Protein AF-A0A970MFK4-F1 (afdb_monomer_lite)

Radius of gyration: 16.09 Å; chains: 1; bounding box: 38×25×35 Å

Secondary structure (DSSP, 8-state):
-HHHHHHHHHHHHHHHHHHTT-HHHHHHGGG-S-HHHHHHHHHHHH--HHHHHHHHHHHT-

Foldseek 3Di:
DVVVVVVVVVVCVVCVVVLPPDVCCVPCVVVPQDPVNVVVVVVVVVDDVCCVPVVVVVVVD

Sequence (61 aa):
MSAYMVLVILIGLYYAKRANESSSNFFLGGRTIGPWFTALSAEASDMSGWLLMGLPGVAYW

pLDDT: mean 71.97, std 10.67, range [54.78, 92.88]

Structure (mmCIF, N/CA/C/O backbone):
data_AF-A0A970MFK4-F1
#
_entry.id   AF-A0A970MFK4-F1
#
loop_
_atom_site.group_PDB
_atom_site.id
_atom_site.type_symbol
_atom_site.label_atom_id
_atom_site.label_alt_id
_atom_site.label_comp_id
_atom_site.label_asym_id
_atom_site.label_entity_id
_atom_site.label_seq_id
_atom_site.pdbx_PDB_ins_code
_atom_site.Cartn_x
_atom_site.Cartn_y
_atom_site.Cartn_z
_atom_site.occupancy
_atom_site.B_iso_or_equiv
_atom_site.auth_seq_id
_atom_site.auth_comp_id
_atom_site.auth_asym_id
_atom_site.auth_atom_id
_atom_site.pdbx_PDB_model_num
ATOM 1 N N . MET A 1 1 ? -2.077 7.368 -14.211 1.00 75.38 1 MET A N 1
ATOM 2 C CA . MET A 1 1 ? -1.473 7.794 -12.928 1.00 75.38 1 MET A CA 1
ATOM 3 C C . MET A 1 1 ? -2.454 8.579 -12.061 1.00 75.38 1 MET A C 1
ATOM 5 O O . MET A 1 1 ? -2.733 8.148 -10.953 1.00 75.38 1 MET A O 1
ATOM 9 N N . SER A 1 2 ? -3.053 9.662 -12.566 1.00 85.19 2 SER A N 1
ATOM 10 C CA . SER A 1 2 ? -3.974 10.505 -11.781 1.00 85.19 2 SER A CA 1
ATOM 11 C C . SER A 1 2 ? -5.221 9.758 -11.291 1.00 85.19 2 SER A C 1
ATOM 13 O O . SER A 1 2 ? -5.559 9.847 -10.120 1.00 85.19 2 SER A O 1
ATOM 15 N N . ALA A 1 3 ? -5.848 8.936 -12.141 1.00 90.12 3 ALA A N 1
ATOM 16 C CA . ALA A 1 3 ? -6.990 8.105 -11.737 1.00 90.12 3 ALA A CA 1
ATOM 17 C C . ALA A 1 3 ? -6.631 7.085 -10.638 1.00 90.12 3 ALA A C 1
ATOM 19 O O . ALA A 1 3 ? -7.401 6.878 -9.708 1.00 90.12 3 ALA A O 1
ATOM 20 N N . TYR A 1 4 ? -5.434 6.495 -10.717 1.00 88.12 4 TYR A N 1
ATOM 21 C CA . TYR A 1 4 ? -4.929 5.557 -9.715 1.00 88.12 4 TYR A CA 1
ATOM 22 C C . TYR A 1 4 ? -4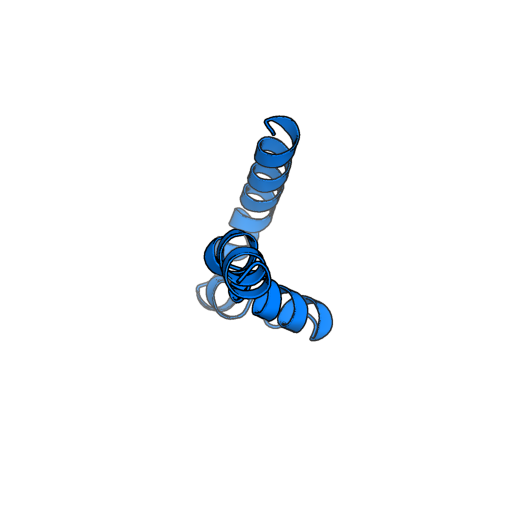.721 6.244 -8.361 1.00 88.12 4 TYR A C 1
ATOM 24 O O . TYR A 1 4 ? -5.223 5.768 -7.348 1.00 88.12 4 TYR A O 1
ATOM 32 N N . MET A 1 5 ? -4.056 7.404 -8.345 1.00 88.69 5 MET A N 1
ATOM 33 C CA . MET A 1 5 ? -3.849 8.169 -7.111 1.00 88.69 5 MET A CA 1
ATOM 34 C C . MET A 1 5 ? -5.172 8.602 -6.480 1.00 88.69 5 MET A C 1
ATOM 36 O O . MET A 1 5 ? -5.348 8.457 -5.275 1.00 88.69 5 MET A O 1
ATOM 40 N N . VAL A 1 6 ? -6.124 9.073 -7.291 1.00 92.88 6 VAL A N 1
ATOM 41 C CA . VAL A 1 6 ? -7.455 9.460 -6.806 1.00 92.88 6 VAL A CA 1
ATOM 42 C C . VAL A 1 6 ? -8.173 8.269 -6.169 1.00 92.88 6 VAL A C 1
ATOM 44 O O . VAL A 1 6 ? -8.698 8.406 -5.068 1.00 92.88 6 VAL A O 1
ATOM 47 N N . LEU A 1 7 ? -8.148 7.091 -6.798 1.00 91.25 7 LEU A N 1
ATOM 48 C CA . LEU A 1 7 ? -8.751 5.879 -6.234 1.00 91.25 7 LEU A CA 1
ATOM 49 C C . LEU A 1 7 ? -8.119 5.482 -4.894 1.00 91.25 7 LEU A C 1
ATOM 51 O O . LEU A 1 7 ? -8.843 5.252 -3.927 1.00 91.25 7 LEU A O 1
ATOM 55 N N . VAL A 1 8 ? -6.786 5.450 -4.810 1.00 88.31 8 VAL A N 1
ATOM 56 C CA . VAL A 1 8 ? -6.072 5.083 -3.574 1.00 88.31 8 VAL A CA 1
ATOM 57 C C . VAL A 1 8 ? -6.371 6.074 -2.444 1.00 88.31 8 VAL A C 1
ATOM 59 O O . VAL A 1 8 ? -6.625 5.660 -1.312 1.00 88.31 8 VAL A O 1
ATOM 62 N N . ILE A 1 9 ? -6.421 7.374 -2.746 1.00 88.12 9 ILE A N 1
ATOM 63 C CA . ILE A 1 9 ? -6.762 8.415 -1.766 1.00 88.12 9 ILE A CA 1
ATOM 64 C C . ILE A 1 9 ? -8.210 8.265 -1.283 1.00 88.12 9 ILE A C 1
ATOM 66 O O . ILE A 1 9 ? -8.459 8.344 -0.081 1.00 88.12 9 ILE A O 1
ATOM 70 N N . LEU A 1 10 ? -9.166 8.016 -2.183 1.00 88.56 10 LEU A N 1
ATOM 71 C CA . LEU A 1 10 ? -10.575 7.825 -1.817 1.00 88.56 10 LEU A CA 1
ATOM 72 C C . LEU A 1 10 ? -10.775 6.603 -0.913 1.00 88.56 10 LEU A C 1
ATOM 74 O O . LEU A 1 10 ? -11.516 6.685 0.067 1.00 88.56 10 LEU A O 1
ATOM 78 N N . ILE A 1 11 ? -10.080 5.499 -1.201 1.00 85.94 11 ILE A N 1
ATOM 79 C CA . ILE A 1 11 ? -10.079 4.302 -0.349 1.00 85.94 11 ILE A CA 1
ATOM 80 C C . ILE A 1 11 ? -9.512 4.651 1.035 1.00 85.94 11 ILE A C 1
ATOM 82 O O . ILE A 1 11 ? -10.135 4.337 2.050 1.00 85.94 11 ILE A O 1
ATOM 86 N N . GLY A 1 12 ? -8.385 5.368 1.085 1.00 82.19 12 GLY A N 1
ATOM 87 C CA . GLY A 1 12 ? -7.780 5.830 2.335 1.00 82.19 12 GLY A CA 1
ATOM 88 C C . GLY A 1 12 ? -8.727 6.695 3.169 1.00 82.19 12 GLY 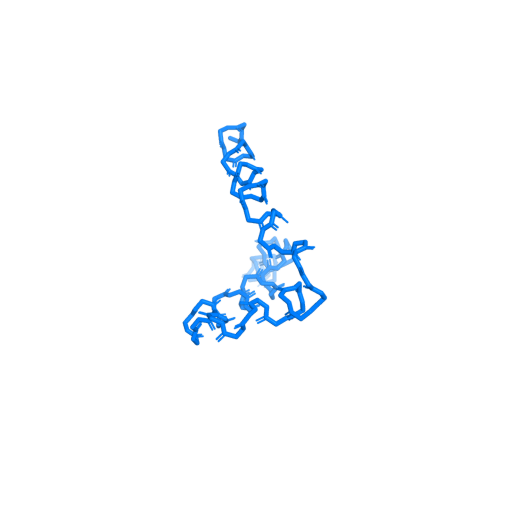A C 1
ATOM 89 O O . GL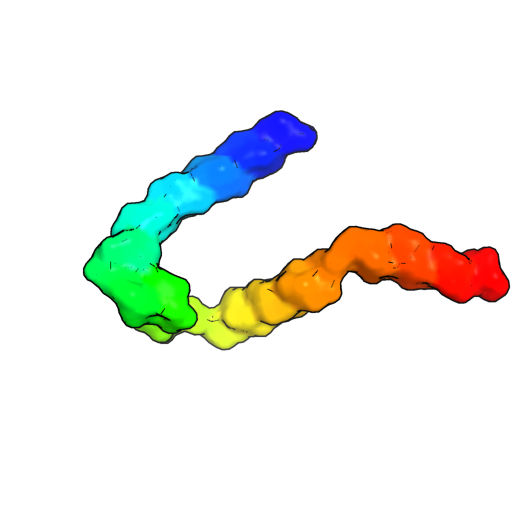Y A 1 12 ? -8.912 6.429 4.352 1.00 82.19 12 GLY A O 1
ATOM 90 N N . LEU A 1 13 ? -9.393 7.678 2.558 1.00 83.12 13 LEU A N 1
ATOM 91 C CA . LEU A 1 13 ? -10.344 8.563 3.245 1.00 83.12 13 LEU A CA 1
ATOM 92 C C . LEU A 1 13 ? -11.589 7.824 3.752 1.00 83.12 13 LEU A C 1
ATOM 94 O O . LEU A 1 13 ? -12.087 8.129 4.837 1.00 83.12 13 LEU A O 1
ATOM 98 N N . TYR A 1 14 ? -12.079 6.842 2.996 1.00 79.62 14 TYR A N 1
ATOM 99 C CA . TYR A 1 14 ? -13.225 6.026 3.395 1.00 79.62 14 TYR A CA 1
ATOM 100 C C . TYR A 1 14 ? -12.912 5.170 4.632 1.00 79.62 14 TYR A C 1
ATOM 102 O O . TYR A 1 14 ? -13.701 5.126 5.579 1.00 79.62 14 TYR A O 1
ATOM 110 N N . TYR A 1 15 ? -11.734 4.540 4.666 1.00 73.50 15 TYR A N 1
ATOM 111 C CA . TYR A 1 15 ? -11.300 3.716 5.799 1.00 73.50 15 TYR A CA 1
ATOM 112 C C . TYR A 1 15 ? -10.669 4.520 6.946 1.00 73.50 15 TYR A C 1
ATOM 114 O O . TYR A 1 15 ? -10.637 4.029 8.076 1.00 73.50 15 TYR A O 1
ATOM 122 N N . ALA A 1 16 ? -10.256 5.771 6.714 1.00 69.12 16 ALA A N 1
ATOM 123 C CA . ALA A 1 16 ? -9.679 6.646 7.737 1.00 69.12 16 ALA A CA 1
ATOM 124 C C . ALA A 1 16 ? -10.636 6.879 8.912 1.00 69.12 16 ALA A C 1
ATOM 126 O O . ALA A 1 16 ? -10.198 6.879 10.059 1.00 69.12 16 ALA A O 1
ATOM 127 N N . LYS A 1 17 ? -11.946 7.017 8.656 1.00 64.44 17 LYS A N 1
ATOM 128 C CA . LYS A 1 17 ? -12.943 7.153 9.734 1.00 64.44 17 LYS A CA 1
ATOM 129 C C . LYS A 1 17 ? -13.010 5.914 10.629 1.00 64.44 17 LYS A C 1
ATOM 131 O O . LYS A 1 17 ? -13.065 6.068 11.840 1.00 64.44 17 LYS A O 1
ATOM 136 N N . ARG A 1 18 ? -12.939 4.711 10.048 1.00 62.69 18 ARG A N 1
ATOM 137 C CA . ARG A 1 18 ? -12.944 3.430 10.782 1.00 62.69 18 ARG A CA 1
ATOM 138 C C . ARG A 1 18 ? -11.649 3.221 11.578 1.00 62.69 18 ARG A C 1
ATOM 140 O O . ARG A 1 18 ? -11.666 2.687 12.683 1.00 62.69 18 ARG A O 1
ATOM 147 N N . ALA A 1 19 ? -10.520 3.657 11.022 1.00 60.06 19 ALA A N 1
ATOM 148 C CA . ALA A 1 19 ? -9.215 3.558 11.671 1.00 60.06 19 ALA A CA 1
ATOM 149 C C . ALA A 1 19 ? -9.077 4.505 12.881 1.00 60.06 19 ALA A C 1
ATOM 151 O O . ALA A 1 19 ? -8.355 4.189 13.821 1.00 60.06 19 ALA A O 1
ATOM 152 N N . ASN A 1 20 ? -9.791 5.638 12.880 1.00 58.31 20 ASN A N 1
ATOM 153 C CA . ASN A 1 20 ? -9.722 6.661 13.931 1.00 58.31 20 ASN A CA 1
ATOM 154 C C . ASN A 1 20 ? -10.625 6.377 15.152 1.00 58.31 20 ASN A C 1
ATOM 156 O O . ASN A 1 20 ? -10.554 7.094 16.144 1.00 58.31 20 ASN A O 1
ATOM 160 N N . GLU A 1 21 ? -11.482 5.347 15.111 1.00 60.25 21 GLU A N 1
ATOM 161 C CA . GLU A 1 21 ? -12.411 5.033 16.214 1.00 60.25 21 GLU A CA 1
ATOM 162 C C . GLU A 1 21 ? -11.714 4.442 17.454 1.00 60.25 21 GLU A C 1
ATOM 164 O O . GLU A 1 21 ? -12.248 4.521 18.557 1.00 60.25 21 GLU A O 1
ATOM 169 N N . SER A 1 22 ? -10.529 3.837 17.310 1.00 57.56 22 SER A N 1
ATOM 170 C CA . SER A 1 22 ? -9.755 3.307 18.441 1.00 57.56 22 SER A CA 1
ATOM 171 C C . SER A 1 22 ? -8.329 2.950 18.022 1.00 57.56 22 SER A C 1
ATOM 173 O O . SER A 1 22 ? -8.130 2.385 16.947 1.00 57.56 22 SER A O 1
ATOM 175 N N . SER A 1 23 ? -7.341 3.148 18.903 1.00 56.25 23 SER A N 1
ATOM 176 C CA . SER A 1 23 ? -5.956 2.689 18.694 1.00 56.25 23 SER A CA 1
ATOM 177 C C . SER A 1 23 ? -5.875 1.187 18.384 1.00 56.25 23 SER A C 1
ATOM 179 O O . SER A 1 23 ? -5.020 0.757 17.618 1.00 56.25 23 SER A O 1
ATOM 181 N N . SER A 1 24 ? -6.802 0.379 18.911 1.00 56.66 24 SER A N 1
ATOM 182 C CA . SER A 1 24 ? -6.902 -1.052 18.583 1.00 56.66 24 SER A CA 1
ATOM 183 C C . SER A 1 24 ? -7.328 -1.294 17.126 1.00 56.66 24 SER A C 1
ATOM 185 O O . SER A 1 24 ? -6.823 -2.201 16.468 1.00 56.66 24 SER A O 1
ATOM 187 N N . ASN A 1 25 ? -8.202 -0.448 16.573 1.00 59.97 25 ASN A N 1
ATOM 188 C CA . ASN A 1 25 ? -8.600 -0.515 15.164 1.00 59.97 25 ASN A CA 1
ATOM 189 C C . ASN A 1 25 ? -7.500 0.001 14.233 1.00 59.97 25 ASN A C 1
ATOM 191 O O . ASN A 1 25 ? -7.356 -0.527 13.135 1.00 59.97 25 ASN A O 1
ATOM 195 N N . PHE A 1 26 ? -6.696 0.965 14.686 1.00 62.22 26 PHE A N 1
ATOM 196 C CA . PHE A 1 26 ? -5.541 1.452 13.937 1.00 62.22 26 PHE A CA 1
ATOM 197 C C . PHE A 1 26 ? -4.412 0.411 13.860 1.00 62.22 26 PHE A C 1
ATOM 199 O O . PHE A 1 26 ? -3.870 0.180 12.784 1.00 62.22 26 PHE A O 1
ATOM 206 N N . PHE A 1 27 ? -4.087 -0.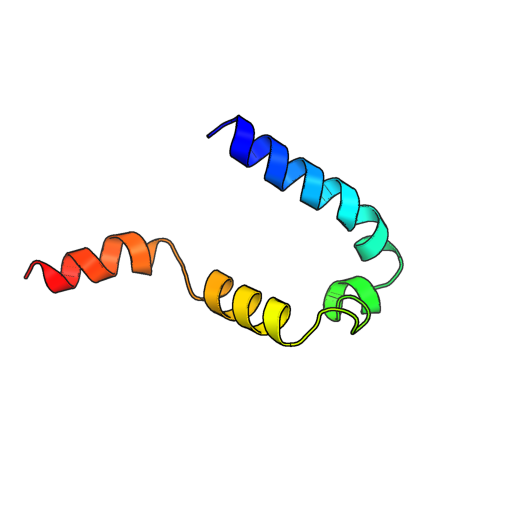258 14.975 1.00 60.78 27 PHE A N 1
ATOM 207 C CA . PHE A 1 27 ? -2.982 -1.226 15.026 1.00 60.78 27 PHE A CA 1
ATOM 208 C C . PHE A 1 27 ? -3.367 -2.657 14.622 1.00 60.78 27 PHE A C 1
ATOM 210 O O . PHE A 1 27 ? -2.545 -3.353 14.034 1.00 60.78 27 PHE A O 1
ATOM 217 N N . LEU A 1 28 ? -4.584 -3.126 14.929 1.00 62.09 28 LEU A N 1
ATOM 218 C CA . LEU A 1 28 ? -5.025 -4.498 14.619 1.00 62.09 28 LEU A CA 1
ATOM 219 C C . LEU A 1 28 ? -6.092 -4.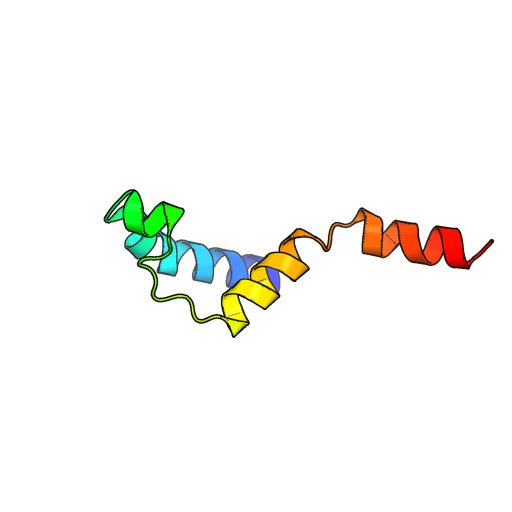577 13.515 1.00 62.09 28 LEU A C 1
ATOM 221 O O . LEU A 1 28 ? -6.568 -5.676 13.221 1.00 62.09 28 LEU A O 1
ATOM 225 N N . GLY A 1 29 ? -6.538 -3.455 12.933 1.00 64.38 29 GLY A N 1
ATOM 226 C CA . GLY A 1 29 ? -7.623 -3.469 11.938 1.00 64.38 29 GLY A CA 1
ATOM 227 C C . GLY A 1 29 ? -8.928 -4.072 12.477 1.00 64.38 29 GLY A C 1
ATOM 228 O O . GLY A 1 29 ? -9.702 -4.690 11.742 1.00 64.38 29 GLY A O 1
ATOM 229 N N . GLY A 1 30 ? -9.119 -4.014 13.799 1.00 62.25 30 GLY A N 1
ATOM 230 C CA . GLY A 1 30 ? -10.229 -4.661 14.496 1.00 62.25 30 GLY A CA 1
ATOM 231 C C . GLY A 1 30 ? -10.192 -6.194 14.474 1.00 62.25 30 GLY A C 1
ATOM 232 O O . GLY A 1 30 ? -11.219 -6.810 14.738 1.00 62.25 30 GLY A O 1
ATOM 233 N N . ARG A 1 31 ? -9.054 -6.831 14.138 1.00 62.88 31 ARG A N 1
ATOM 234 C CA . ARG A 1 31 ? -8.917 -8.297 13.948 1.00 62.88 31 ARG A CA 1
ATOM 235 C C . ARG A 1 31 ? -9.850 -8.885 12.880 1.00 62.88 31 ARG A C 1
ATOM 237 O O . ARG A 1 31 ? -10.041 -10.094 12.818 1.00 62.88 31 ARG A O 1
ATOM 244 N N . THR A 1 32 ? -10.421 -8.030 12.038 1.00 62.81 32 THR A N 1
ATOM 245 C CA . THR A 1 32 ? -11.343 -8.430 10.964 1.00 62.81 32 THR A CA 1
ATOM 246 C C . THR A 1 32 ? -10.633 -8.659 9.631 1.00 62.81 32 THR A C 1
ATOM 248 O O . THR A 1 32 ? -11.237 -9.170 8.690 1.00 62.81 32 THR A O 1
ATOM 251 N N . ILE A 1 33 ? -9.345 -8.309 9.546 1.00 68.94 33 ILE A N 1
ATOM 252 C CA . ILE A 1 33 ? -8.531 -8.496 8.346 1.00 68.94 33 ILE A CA 1
ATOM 253 C C . ILE A 1 33 ? -8.180 -9.984 8.237 1.00 68.94 33 ILE A C 1
ATOM 255 O O . ILE A 1 33 ? -7.398 -10.517 9.022 1.00 68.94 33 ILE A O 1
ATOM 259 N N . GLY A 1 34 ? -8.830 -10.674 7.298 1.00 75.44 34 GLY A N 1
ATOM 260 C CA . GLY A 1 34 ? -8.650 -12.108 7.090 1.00 75.44 34 GLY A CA 1
ATOM 261 C C . GLY A 1 34 ? -7.228 -12.478 6.632 1.00 75.44 34 GLY A C 1
ATOM 262 O O . GLY A 1 34 ? -6.538 -11.650 6.034 1.00 75.44 34 GLY A O 1
ATOM 263 N N . PRO A 1 35 ? -6.801 -13.738 6.843 1.00 75.38 35 PRO A N 1
ATOM 264 C CA . PRO A 1 35 ? -5.4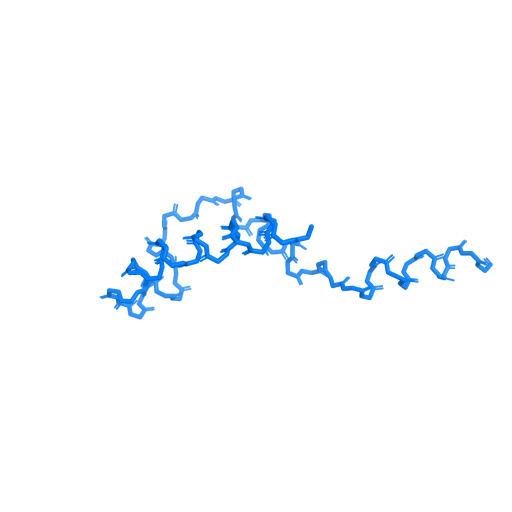17 -14.183 6.636 1.00 75.38 35 PRO A CA 1
ATOM 265 C C . PRO A 1 35 ? -4.882 -13.937 5.217 1.00 75.38 35 PRO A C 1
ATOM 267 O O . PRO A 1 35 ? -3.715 -13.599 5.059 1.00 75.38 35 PRO A O 1
ATOM 270 N N . TRP A 1 36 ? -5.737 -14.026 4.195 1.00 76.31 36 TRP A N 1
ATOM 271 C CA . TRP A 1 36 ? -5.376 -13.743 2.802 1.00 76.31 36 TRP A CA 1
ATOM 272 C C . TRP A 1 36 ? -4.973 -12.284 2.565 1.00 76.31 36 TRP A C 1
ATOM 274 O O . TRP A 1 36 ? -3.956 -12.016 1.934 1.00 76.31 36 TRP A O 1
ATOM 284 N N . PHE A 1 37 ? -5.747 -11.335 3.097 1.00 75.50 37 PHE A N 1
ATOM 285 C CA . PHE A 1 37 ? -5.462 -9.907 2.945 1.00 75.50 37 PHE A CA 1
ATOM 286 C C . PHE A 1 37 ? -4.261 -9.483 3.791 1.00 75.50 37 PHE A C 1
ATOM 288 O O . PHE A 1 37 ? -3.485 -8.632 3.367 1.00 75.50 37 PHE A O 1
ATOM 295 N N . THR A 1 38 ? -4.061 -10.125 4.944 1.00 80.38 38 THR A N 1
ATOM 296 C CA . THR A 1 38 ? -2.864 -9.939 5.770 1.00 80.38 38 THR A CA 1
ATOM 297 C C . THR A 1 38 ? -1.603 -10.423 5.050 1.00 80.38 38 THR A C 1
ATOM 299 O O . THR A 1 38 ? -0.612 -9.699 5.027 1.00 80.38 38 THR A O 1
ATOM 302 N N . ALA A 1 39 ? -1.640 -11.601 4.414 1.00 81.69 39 ALA A N 1
ATOM 303 C CA . ALA A 1 39 ? -0.509 -12.128 3.644 1.00 81.69 39 ALA A CA 1
ATOM 304 C C . ALA A 1 39 ? -0.168 -11.245 2.431 1.00 81.69 39 ALA A C 1
ATOM 306 O O . ALA A 1 39 ? 0.993 -10.899 2.235 1.00 81.69 39 ALA A O 1
ATOM 307 N N . LEU A 1 40 ? -1.180 -10.808 1.672 1.00 83.81 40 LEU A N 1
ATOM 308 C CA . LEU A 1 40 ? -0.995 -9.877 0.552 1.00 83.81 40 LEU A CA 1
ATOM 309 C C . LEU A 1 40 ? -0.434 -8.524 1.007 1.00 83.81 40 LEU A C 1
ATOM 311 O O . LEU A 1 40 ? 0.414 -7.951 0.332 1.00 83.81 40 LEU A O 1
ATOM 315 N N . SER A 1 41 ? -0.885 -8.006 2.153 1.00 80.69 41 SER A N 1
ATOM 316 C CA . SER A 1 41 ? -0.357 -6.757 2.709 1.00 80.69 41 SER A CA 1
ATOM 317 C C . SER A 1 41 ? 1.096 -6.893 3.157 1.00 80.69 41 SER A C 1
ATOM 319 O O . SER A 1 41 ? 1.844 -5.922 3.047 1.00 80.69 41 SER A O 1
ATOM 321 N N . ALA A 1 42 ? 1.490 -8.061 3.671 1.00 81.12 42 ALA A N 1
ATOM 322 C CA . ALA A 1 42 ? 2.874 -8.343 4.031 1.00 81.12 42 ALA A CA 1
ATOM 323 C C . ALA A 1 42 ? 3.757 -8.348 2.775 1.00 81.12 42 ALA A C 1
ATOM 325 O O . ALA A 1 42 ? 4.682 -7.548 2.685 1.00 81.12 42 ALA A O 1
ATOM 326 N N . GLU A 1 43 ? 3.385 -9.125 1.755 1.00 77.12 43 GLU A N 1
ATOM 327 C CA . GLU A 1 43 ? 4.151 -9.202 0.507 1.00 77.12 43 GLU A CA 1
ATOM 328 C C . GLU A 1 43 ? 4.218 -7.848 -0.221 1.00 77.12 43 GLU A C 1
ATOM 330 O O . GLU A 1 43 ? 5.281 -7.432 -0.671 1.00 77.12 43 GLU A O 1
ATOM 335 N N . ALA A 1 44 ? 3.112 -7.100 -0.284 1.00 80.94 44 ALA A N 1
ATOM 336 C CA . ALA A 1 44 ? 3.099 -5.766 -0.887 1.00 80.94 44 ALA A CA 1
ATOM 337 C C . ALA A 1 44 ? 3.994 -4.768 -0.131 1.00 80.94 44 ALA A C 1
ATOM 339 O O . ALA A 1 44 ? 4.505 -3.827 -0.736 1.00 80.94 44 ALA A O 1
ATOM 340 N N . SER A 1 45 ? 4.188 -4.970 1.176 1.00 79.12 45 SER A N 1
ATOM 341 C CA . SER A 1 45 ? 5.121 -4.173 1.982 1.00 79.12 45 SER A CA 1
ATOM 342 C C . SER A 1 45 ? 6.576 -4.567 1.718 1.00 79.12 45 SER A C 1
ATOM 344 O O . SER A 1 45 ? 7.445 -3.696 1.706 1.00 79.12 45 SER A O 1
ATOM 346 N N . ASP A 1 46 ? 6.838 -5.853 1.460 1.00 73.62 46 ASP A N 1
ATOM 347 C CA . ASP A 1 46 ? 8.153 -6.358 1.044 1.00 73.62 46 ASP A CA 1
ATOM 348 C C . ASP A 1 46 ? 8.514 -5.925 -0.395 1.00 73.62 46 ASP A C 1
ATOM 350 O O . ASP A 1 46 ? 9.691 -5.749 -0.736 1.00 73.62 46 ASP A O 1
ATOM 354 N N . MET A 1 47 ? 7.514 -5.683 -1.251 1.00 72.31 47 MET A N 1
ATOM 355 C CA . MET A 1 47 ? 7.693 -5.183 -2.617 1.00 72.31 47 MET A CA 1
ATOM 356 C C . MET A 1 47 ? 8.013 -3.681 -2.655 1.00 72.31 47 MET A C 1
ATOM 358 O O . MET A 1 47 ? 7.164 -2.828 -2.915 1.00 72.31 47 MET A O 1
ATOM 362 N N . SER A 1 48 ? 9.285 -3.341 -2.460 1.00 72.75 48 SER A N 1
ATOM 363 C CA . SER A 1 48 ? 9.788 -1.977 -2.672 1.00 72.75 48 SER A CA 1
ATOM 364 C C . SER A 1 48 ? 10.235 -1.727 -4.121 1.00 72.75 48 SER A C 1
ATOM 366 O O . SER A 1 48 ? 10.510 -2.652 -4.888 1.00 72.75 48 SER A O 1
ATOM 368 N N . GLY A 1 49 ? 10.397 -0.453 -4.500 1.00 62.12 49 GLY A N 1
ATOM 369 C CA . GLY A 1 49 ? 10.954 -0.068 -5.807 1.00 62.12 49 GLY A CA 1
ATOM 370 C C . GLY A 1 49 ? 12.356 -0.638 -6.083 1.00 62.12 49 GLY A C 1
ATOM 371 O O . GLY A 1 49 ? 12.744 -0.766 -7.243 1.00 62.12 49 GLY A O 1
ATOM 372 N N . TRP A 1 50 ? 13.080 -1.050 -5.034 1.00 65.31 50 TRP A N 1
ATOM 373 C CA . TRP A 1 50 ? 14.348 -1.772 -5.143 1.00 65.31 50 TRP A CA 1
ATOM 374 C C . TRP A 1 50 ? 14.184 -3.162 -5.768 1.00 65.31 50 TRP A C 1
ATOM 376 O O . TRP A 1 50 ? 15.017 -3.568 -6.566 1.00 65.31 50 TRP A O 1
ATOM 386 N N . LEU A 1 51 ? 13.095 -3.878 -5.483 1.00 61.50 51 LEU A N 1
ATOM 387 C CA . LEU A 1 51 ? 12.804 -5.170 -6.113 1.00 61.50 51 LEU A CA 1
ATOM 388 C C . LEU A 1 51 ? 12.418 -4.994 -7.588 1.00 61.50 51 LEU A C 1
ATOM 390 O O . LEU A 1 51 ? 12.873 -5.743 -8.443 1.00 61.50 51 LEU A O 1
ATOM 394 N N . LEU A 1 52 ? 11.641 -3.962 -7.916 1.00 63.47 52 LEU A N 1
ATOM 395 C CA . LEU A 1 52 ? 11.207 -3.727 -9.295 1.00 63.47 52 LEU A CA 1
ATOM 396 C C . LEU A 1 52 ? 12.356 -3.285 -10.220 1.00 63.47 52 LEU A C 1
ATOM 398 O O . LEU A 1 52 ? 12.389 -3.684 -11.378 1.00 63.47 52 LEU A O 1
ATOM 402 N N . MET A 1 53 ? 13.282 -2.458 -9.726 1.00 69.56 53 MET A N 1
ATOM 403 C CA . MET A 1 53 ? 14.383 -1.896 -10.527 1.00 69.56 53 MET A CA 1
ATOM 404 C C . MET A 1 53 ? 15.719 -2.624 -10.312 1.00 69.56 53 MET A C 1
ATOM 406 O O . MET A 1 53 ? 16.543 -2.684 -11.220 1.00 69.56 53 MET A O 1
ATOM 410 N N . GLY A 1 54 ? 15.943 -3.183 -9.121 1.00 66.56 54 GLY A N 1
ATOM 411 C CA . GLY A 1 54 ? 17.196 -3.827 -8.727 1.00 66.56 54 GLY A CA 1
ATOM 412 C C . GLY A 1 54 ? 17.278 -5.306 -9.100 1.00 66.56 54 GLY A C 1
ATOM 413 O O . GLY A 1 54 ? 18.331 -5.735 -9.561 1.00 66.56 54 GLY A O 1
ATOM 414 N N . LEU A 1 55 ? 16.187 -6.079 -8.984 1.00 65.19 55 LEU A N 1
ATOM 415 C CA . LEU A 1 55 ? 16.185 -7.508 -9.348 1.00 65.19 55 LEU A CA 1
ATOM 416 C C . LEU A 1 55 ? 16.431 -7.749 -10.853 1.00 65.19 55 LEU A C 1
ATOM 418 O O . LEU A 1 55 ? 17.239 -8.612 -11.190 1.00 65.19 55 LEU A O 1
ATOM 422 N N . PRO A 1 56 ? 15.825 -6.978 -11.780 1.00 67.50 56 PRO A N 1
ATOM 423 C CA . PRO A 1 56 ? 16.174 -7.063 -13.197 1.00 67.50 56 PRO A CA 1
ATOM 424 C C . PRO A 1 56 ? 17.607 -6.593 -13.471 1.00 67.50 56 PRO A C 1
ATOM 426 O O . PRO A 1 56 ? 18.258 -7.125 -14.362 1.00 67.50 56 PRO A O 1
ATOM 429 N N . GLY A 1 57 ? 18.113 -5.630 -12.691 1.00 67.00 57 GLY A N 1
ATOM 430 C CA . GLY A 1 57 ? 19.475 -5.107 -12.808 1.00 67.00 57 GLY A CA 1
ATOM 431 C C . GLY A 1 57 ? 20.567 -6.119 -12.444 1.00 67.00 57 GLY A C 1
ATOM 432 O O . GLY A 1 57 ? 21.613 -6.113 -13.082 1.00 67.00 57 GLY A O 1
ATOM 433 N N . VAL A 1 58 ? 20.325 -7.017 -11.478 1.00 63.56 58 VAL A N 1
ATOM 434 C CA . VAL A 1 58 ? 21.235 -8.147 -11.187 1.00 63.56 58 VAL A CA 1
ATOM 435 C C . VAL A 1 58 ? 21.043 -9.336 -12.130 1.00 63.56 58 VAL A C 1
ATOM 437 O O . VAL A 1 58 ? 21.978 -10.103 -12.317 1.00 63.56 58 VAL A O 1
ATOM 440 N N . ALA A 1 59 ? 19.862 -9.495 -12.735 1.00 64.75 59 ALA A N 1
ATOM 441 C CA . ALA A 1 59 ? 19.600 -10.561 -13.706 1.00 64.75 59 ALA A CA 1
ATOM 442 C C . ALA A 1 59 ? 20.152 -10.257 -15.115 1.00 64.75 59 ALA A C 1
ATOM 444 O O . ALA A 1 59 ? 20.276 -11.169 -15.927 1.00 64.75 59 ALA A O 1
ATOM 445 N N . TYR A 1 60 ? 20.459 -8.988 -15.406 1.00 59.84 60 TYR A N 1
ATOM 446 C CA . TYR A 1 60 ? 21.061 -8.520 -16.662 1.00 59.84 60 TYR A CA 1
ATOM 447 C C . TYR A 1 60 ? 22.594 -8.351 -16.582 1.00 59.84 60 TYR A C 1
ATOM 449 O O . TYR A 1 60 ? 23.169 -7.636 -17.407 1.00 59.84 60 TYR A O 1
ATOM 457 N N . TRP A 1 61 ? 23.248 -8.999 -15.609 1.00 54.78 61 TRP A N 1
ATOM 458 C CA . TRP A 1 61 ? 24.704 -9.174 -15.573 1.00 54.78 61 TRP A CA 1
ATOM 459 C C . TRP A 1 61 ? 25.102 -10.574 -16.045 1.00 54.78 61 TRP A C 1
ATOM 461 O O . TRP A 1 61 ? 24.420 -11.544 -15.643 1.00 54.78 61 TRP A O 1
#